Protein AF-A0A6M0RZP3-F1 (afdb_monomer_lite)

Radius of gyration: 12.68 Å; chains: 1; bounding box: 34×19×26 Å

Structure (mmCIF, N/CA/C/O backbone):
data_AF-A0A6M0RZP3-F1
#
_entry.id   AF-A0A6M0RZP3-F1
#
loop_
_atom_site.group_PDB
_atom_site.id
_atom_site.type_symbol
_atom_site.label_atom_id
_atom_site.label_alt_id
_atom_site.label_comp_id
_atom_site.label_asym_id
_atom_site.label_entity_id
_atom_site.label_seq_id
_atom_site.pdbx_PDB_ins_code
_atom_site.Cartn_x
_atom_site.Cartn_y
_atom_site.Cartn_z
_atom_site.occupancy
_atom_site.B_iso_or_equiv
_atom_site.auth_seq_id
_atom_site.auth_comp_id
_atom_site.auth_asym_id
_atom_site.auth_atom_id
_atom_site.pdbx_PDB_model_num
ATOM 1 N N . MET A 1 1 ? -19.703 10.664 -3.011 1.00 41.38 1 MET A N 1
ATOM 2 C CA . MET A 1 1 ? -20.472 10.382 -4.244 1.00 41.38 1 MET A CA 1
ATOM 3 C C . MET A 1 1 ? -19.592 9.516 -5.144 1.00 41.38 1 MET A C 1
ATOM 5 O O . MET A 1 1 ? -18.622 10.024 -5.674 1.00 41.38 1 MET A O 1
ATOM 9 N N . ARG A 1 2 ? -19.900 8.212 -5.223 1.00 47.53 2 ARG A N 1
ATOM 10 C CA . ARG A 1 2 ? -19.396 7.206 -6.185 1.00 47.53 2 ARG A CA 1
ATOM 11 C C . ARG A 1 2 ? -17.866 7.128 -6.375 1.00 47.53 2 ARG A C 1
ATOM 13 O O . ARG A 1 2 ? -17.323 7.812 -7.236 1.00 47.53 2 ARG A O 1
ATOM 20 N N . PHE A 1 3 ? -17.210 6.172 -5.706 1.00 49.69 3 PHE A N 1
ATOM 21 C CA . PHE A 1 3 ? -16.028 5.533 -6.299 1.00 49.69 3 PHE A CA 1
ATOM 22 C C . PHE A 1 3 ? -16.474 4.958 -7.647 1.00 49.69 3 PHE A C 1
ATOM 24 O O . PHE A 1 3 ? -17.184 3.953 -7.710 1.00 49.69 3 PHE A O 1
ATOM 31 N N . LYS A 1 4 ? -16.167 5.664 -8.740 1.00 51.66 4 LYS A N 1
ATOM 32 C CA . LYS A 1 4 ? -16.348 5.127 -10.085 1.00 51.66 4 LYS A CA 1
ATOM 33 C C . LYS A 1 4 ? -15.421 3.926 -10.176 1.00 51.66 4 LYS A C 1
ATOM 35 O O . LYS A 1 4 ? -14.204 4.086 -10.141 1.00 51.66 4 LYS A O 1
ATOM 40 N N . VAL A 1 5 ? -16.024 2.746 -10.279 1.00 55.34 5 VAL A N 1
ATOM 41 C CA . VAL A 1 5 ? -15.399 1.497 -10.717 1.00 55.34 5 VAL A CA 1
ATOM 42 C C . VAL A 1 5 ? -14.585 1.813 -11.979 1.00 55.34 5 VAL A C 1
ATOM 44 O O . VAL A 1 5 ? -15.146 1.913 -13.064 1.00 55.34 5 VAL A O 1
ATOM 47 N N . GLY A 1 6 ? -13.297 2.128 -11.827 1.00 57.72 6 GLY A N 1
ATOM 48 C CA . GLY A 1 6 ? -12.450 2.571 -12.939 1.00 57.72 6 GLY A CA 1
ATOM 49 C C . GLY A 1 6 ? -11.334 3.562 -12.594 1.00 57.72 6 GLY A C 1
ATOM 50 O O . GLY A 1 6 ? -10.281 3.484 -13.218 1.00 57.72 6 GLY A O 1
ATOM 51 N N . SER A 1 7 ? -11.493 4.452 -11.605 1.00 68.38 7 SER A N 1
ATOM 52 C CA . SER A 1 7 ? -10.434 5.414 -11.241 1.00 68.38 7 SER A CA 1
ATOM 53 C C . SER A 1 7 ? -9.772 5.039 -9.916 1.00 68.38 7 SER A C 1
ATOM 55 O O . SER A 1 7 ? -10.268 5.391 -8.848 1.00 68.38 7 SER A O 1
ATOM 57 N N . TRP A 1 8 ? -8.648 4.328 -9.995 1.00 80.69 8 TRP A N 1
ATOM 58 C CA . TRP A 1 8 ? -7.778 4.075 -8.846 1.00 80.69 8 TRP A CA 1
ATOM 59 C C . TRP A 1 8 ? -6.790 5.242 -8.711 1.00 80.69 8 TRP A C 1
ATOM 61 O O . TRP A 1 8 ? -5.960 5.404 -9.610 1.00 80.69 8 TRP A O 1
ATOM 71 N N . PRO A 1 9 ? -6.868 6.071 -7.654 1.00 81.56 9 PRO A N 1
ATOM 72 C CA . PRO A 1 9 ? -5.847 7.079 -7.401 1.00 81.56 9 PRO A CA 1
ATOM 73 C C . PRO A 1 9 ? -4.504 6.406 -7.093 1.00 81.56 9 PRO A C 1
ATOM 75 O O . PRO A 1 9 ? -4.453 5.304 -6.541 1.00 81.56 9 PRO A O 1
ATOM 78 N N . TYR A 1 10 ? -3.409 7.061 -7.475 1.00 82.62 10 TYR A N 1
ATOM 79 C CA . TYR A 1 10 ? -2.070 6.57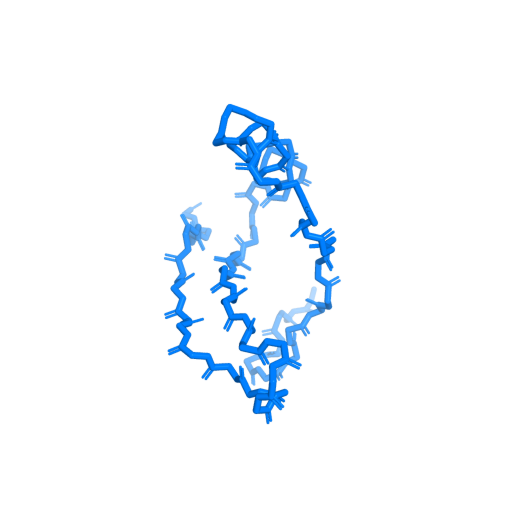5 -7.157 1.00 82.62 10 TYR A CA 1
ATOM 80 C C . TYR A 1 10 ? -1.795 6.758 -5.663 1.00 82.62 10 TYR A C 1
ATOM 82 O O . TYR A 1 10 ? -1.947 7.856 -5.132 1.00 82.62 10 TYR A O 1
ATOM 90 N N . GLY A 1 11 ? -1.390 5.674 -5.003 1.00 83.44 11 GLY A N 1
ATOM 91 C CA . GLY A 1 11 ? -0.848 5.710 -3.648 1.00 83.44 11 GLY A CA 1
ATOM 92 C C . GLY A 1 11 ? 0.653 6.035 -3.627 1.00 83.44 11 GLY A C 1
ATOM 93 O O . GLY A 1 11 ? 1.262 6.249 -4.682 1.00 83.44 11 GLY A O 1
ATOM 94 N N . PRO A 1 12 ? 1.272 6.054 -2.435 1.00 86.38 12 PRO A N 1
ATOM 95 C CA . PRO A 1 12 ? 2.711 6.237 -2.295 1.00 86.38 12 PRO A CA 1
ATOM 96 C C . PRO A 1 12 ? 3.481 5.081 -2.946 1.00 86.38 12 PRO A C 1
ATOM 98 O O . PRO A 1 12 ? 3.081 3.919 -2.868 1.00 86.38 12 PRO A O 1
ATOM 101 N N . THR A 1 13 ? 4.613 5.397 -3.578 1.00 88.12 13 THR A N 1
ATOM 102 C CA . THR A 1 13 ? 5.549 4.372 -4.058 1.00 88.12 13 THR A CA 1
ATOM 103 C C . THR A 1 13 ? 6.466 3.967 -2.915 1.00 88.12 13 THR A C 1
ATOM 105 O O . THR A 1 13 ? 7.209 4.797 -2.394 1.00 88.12 13 THR A O 1
ATOM 108 N N . ILE A 1 14 ? 6.435 2.690 -2.545 1.00 88.75 14 ILE A N 1
ATOM 109 C CA . ILE A 1 14 ? 7.309 2.140 -1.511 1.00 88.75 14 ILE A CA 1
ATOM 110 C C . ILE A 1 14 ? 8.610 1.694 -2.179 1.00 88.75 14 ILE A C 1
ATOM 112 O O . ILE A 1 14 ? 8.622 0.745 -2.956 1.00 88.75 14 ILE A O 1
ATOM 116 N N . THR A 1 15 ? 9.707 2.397 -1.898 1.00 85.88 15 THR A N 1
ATOM 117 C CA . THR A 1 15 ? 11.041 2.104 -2.457 1.00 85.88 15 THR A CA 1
ATOM 118 C C . THR A 1 15 ? 11.952 1.351 -1.489 1.00 85.88 15 THR A C 1
ATOM 120 O O . THR A 1 15 ? 13.076 1.006 -1.850 1.00 85.88 15 THR A O 1
ATOM 123 N N . SER A 1 16 ? 11.498 1.106 -0.256 1.00 86.06 16 SER A N 1
ATOM 124 C CA . SER A 1 16 ? 12.305 0.410 0.745 1.00 86.06 16 SER A CA 1
ATOM 125 C C . SER A 1 16 ? 12.451 -1.072 0.414 1.00 86.06 16 SER A C 1
ATOM 127 O O . SER A 1 16 ? 11.494 -1.735 0.025 1.00 86.06 16 SER A O 1
ATOM 129 N N . THR A 1 17 ? 13.657 -1.594 0.622 1.00 85.69 17 THR A N 1
ATOM 130 C CA . THR A 1 17 ? 13.978 -3.024 0.550 1.00 85.69 17 THR A CA 1
ATOM 131 C C . THR A 1 17 ? 13.875 -3.719 1.910 1.00 85.69 17 THR A C 1
ATOM 133 O O . THR A 1 17 ? 14.014 -4.937 1.984 1.00 85.69 17 THR A O 1
ATOM 136 N N . HIS A 1 18 ? 13.634 -2.964 2.990 1.00 92.19 18 HIS A N 1
ATOM 137 C CA . HIS A 1 18 ? 13.489 -3.503 4.339 1.00 92.19 18 HIS A CA 1
ATOM 138 C C . HIS A 1 18 ? 12.024 -3.833 4.616 1.00 92.19 18 HIS A C 1
ATOM 140 O O . HIS A 1 18 ? 11.186 -2.935 4.706 1.00 92.19 18 HIS A O 1
ATOM 146 N N . GLU A 1 19 ? 11.732 -5.115 4.822 1.00 89.25 19 GLU A N 1
ATOM 147 C CA . GLU A 1 19 ? 10.376 -5.636 5.025 1.00 89.25 19 GLU A CA 1
ATOM 148 C C . GLU A 1 19 ? 9.596 -4.884 6.117 1.00 89.25 19 GLU A C 1
ATOM 150 O O . GLU A 1 19 ? 8.471 -4.447 5.881 1.00 89.25 19 GLU A O 1
ATOM 155 N N . ALA A 1 20 ? 10.214 -4.630 7.275 1.00 92.31 20 ALA A N 1
ATOM 156 C CA . ALA A 1 20 ? 9.570 -3.910 8.377 1.00 92.31 20 ALA A CA 1
ATOM 157 C C . ALA A 1 20 ? 9.129 -2.484 7.991 1.00 92.31 20 ALA A C 1
ATOM 159 O O . ALA A 1 20 ? 8.055 -2.020 8.381 1.00 92.31 20 ALA A O 1
ATOM 160 N N . GLN A 1 21 ? 9.942 -1.785 7.195 1.00 91.31 21 GLN A N 1
ATOM 161 C CA . GLN A 1 21 ? 9.633 -0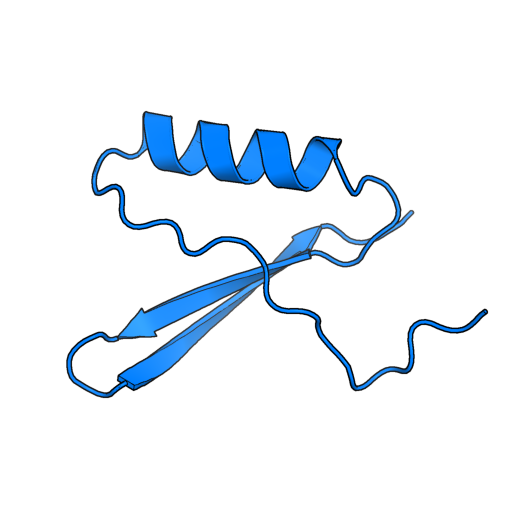.429 6.750 1.00 91.31 21 GLN A CA 1
ATOM 162 C C . GLN A 1 21 ? 8.529 -0.430 5.686 1.00 91.31 21 GLN A C 1
ATOM 164 O O . GLN A 1 21 ? 7.678 0.458 5.693 1.00 91.31 21 GLN A O 1
ATOM 169 N N . VAL A 1 22 ? 8.523 -1.434 4.801 1.00 90.19 22 VAL A N 1
ATOM 170 C CA . VAL A 1 22 ? 7.447 -1.652 3.823 1.00 90.19 22 VAL A CA 1
ATOM 171 C C . VAL A 1 22 ? 6.122 -1.879 4.547 1.00 90.19 22 VAL A C 1
ATOM 173 O O . VAL A 1 22 ? 5.158 -1.170 4.268 1.00 90.19 22 VAL A O 1
ATOM 176 N N . LEU A 1 23 ? 6.088 -2.803 5.512 1.00 90.88 23 LEU A N 1
ATOM 177 C CA . LEU A 1 23 ? 4.907 -3.089 6.332 1.00 90.88 23 LEU A CA 1
ATOM 178 C C . LEU A 1 23 ? 4.383 -1.833 7.024 1.00 90.88 23 LEU A C 1
ATOM 180 O O . LEU A 1 23 ? 3.213 -1.500 6.865 1.00 90.88 23 LEU A O 1
ATOM 184 N N . THR A 1 24 ? 5.265 -1.083 7.686 1.00 92.88 24 THR A N 1
ATOM 185 C CA . THR A 1 24 ? 4.886 0.149 8.394 1.00 92.88 24 THR A CA 1
ATOM 186 C C . THR A 1 24 ? 4.239 1.171 7.452 1.00 92.88 24 THR A C 1
ATOM 188 O O . THR A 1 24 ? 3.217 1.766 7.786 1.00 92.88 24 THR A O 1
ATOM 191 N N . GLN A 1 25 ? 4.801 1.373 6.254 1.00 91.12 25 GLN A N 1
ATOM 192 C CA . GLN A 1 25 ? 4.244 2.311 5.271 1.00 91.12 25 GLN A CA 1
ATOM 193 C C . GLN A 1 25 ? 2.888 1.853 4.731 1.00 91.12 25 GLN A C 1
ATOM 195 O O . GLN A 1 25 ? 1.984 2.674 4.571 1.00 91.12 25 GLN A O 1
ATOM 200 N N . VAL A 1 26 ? 2.737 0.552 4.459 1.00 90.31 26 VAL A N 1
ATOM 201 C CA . VAL A 1 26 ? 1.452 -0.018 4.039 1.00 90.31 26 VAL A CA 1
ATOM 202 C C . VAL A 1 26 ? 0.416 0.189 5.139 1.00 90.31 26 VAL A C 1
ATOM 204 O O . VAL A 1 26 ? -0.638 0.751 4.865 1.00 90.31 26 VAL A O 1
ATOM 207 N N . GLU A 1 27 ? 0.718 -0.187 6.380 1.00 91.06 27 GLU A N 1
ATOM 208 C CA . GLU A 1 27 ? -0.188 -0.038 7.524 1.00 91.06 27 GLU A CA 1
ATOM 209 C C . GLU A 1 27 ? -0.627 1.414 7.730 1.00 91.06 27 GLU A C 1
ATOM 211 O O . GLU A 1 27 ? -1.822 1.685 7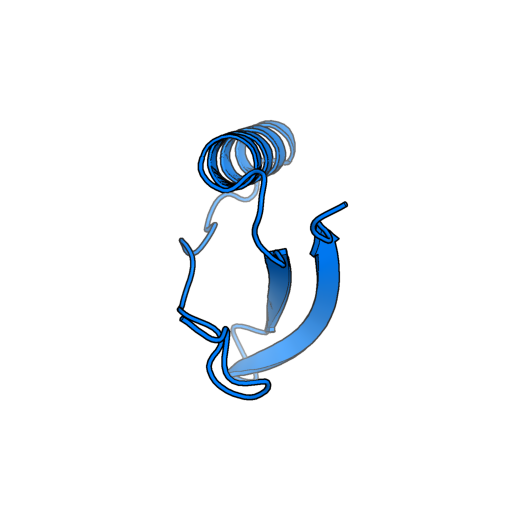.841 1.00 91.06 27 GLU A O 1
ATOM 216 N N . GLN A 1 28 ? 0.311 2.364 7.702 1.00 91.81 28 GLN A N 1
ATOM 217 C CA . GLN A 1 28 ? -0.000 3.793 7.807 1.00 91.81 28 GLN A CA 1
ATOM 218 C C . GLN A 1 28 ? -0.945 4.264 6.694 1.00 91.81 28 GLN A C 1
ATOM 220 O O . GLN A 1 28 ? -1.871 5.044 6.943 1.00 91.81 28 GLN A O 1
ATOM 225 N N . PHE A 1 29 ? -0.740 3.775 5.469 1.00 90.19 29 PHE A N 1
ATOM 226 C CA . PHE A 1 29 ? -1.607 4.100 4.344 1.00 90.19 29 PHE A CA 1
ATOM 227 C C . PHE A 1 29 ? -3.014 3.515 4.519 1.00 90.19 29 PHE A C 1
ATOM 229 O O . PHE A 1 29 ? -3.991 4.226 4.286 1.00 90.19 29 PHE A O 1
ATOM 236 N N . LEU A 1 30 ? -3.125 2.265 4.976 1.00 89.81 30 LEU A N 1
ATOM 237 C CA . LEU A 1 30 ? -4.404 1.601 5.246 1.00 89.81 30 LEU A CA 1
ATOM 238 C C . LEU A 1 30 ? -5.196 2.314 6.351 1.00 89.81 30 LEU A C 1
ATOM 240 O O . LEU A 1 30 ? -6.368 2.633 6.161 1.00 89.81 30 LEU A O 1
ATOM 244 N N . VAL A 1 31 ? -4.538 2.648 7.466 1.00 90.31 31 VAL A N 1
ATOM 245 C CA . VAL A 1 31 ? -5.145 3.378 8.595 1.00 90.31 31 VAL A CA 1
ATOM 246 C C . VAL A 1 31 ? -5.669 4.751 8.171 1.00 90.31 31 VAL A C 1
ATOM 248 O O . VAL A 1 31 ? -6.690 5.203 8.683 1.00 90.31 31 VAL A O 1
ATOM 251 N N . SER A 1 32 ? -5.006 5.404 7.216 1.00 89.00 32 SER A N 1
ATOM 252 C CA . SER A 1 32 ? -5.447 6.701 6.684 1.00 89.00 32 SER A CA 1
ATOM 253 C C . SER A 1 32 ? -6.658 6.593 5.745 1.00 89.00 32 SER A C 1
ATOM 255 O O . SER A 1 32 ? -7.304 7.602 5.474 1.00 89.00 32 SER A O 1
ATOM 257 N N . HIS A 1 33 ? -6.979 5.388 5.259 1.00 87.69 33 HIS A N 1
ATOM 258 C CA . HIS A 1 33 ? -8.035 5.140 4.272 1.00 87.69 33 HIS A CA 1
ATOM 259 C C . HIS A 1 33 ? -8.955 3.973 4.673 1.00 87.69 33 HIS A C 1
ATOM 261 O O . HIS A 1 33 ? -9.170 3.069 3.870 1.00 87.69 33 HIS A O 1
ATOM 267 N N . PRO A 1 34 ? -9.538 3.945 5.883 1.00 83.00 34 PRO A N 1
ATOM 268 C CA . PRO A 1 34 ? -10.210 2.756 6.425 1.00 83.00 34 PRO A CA 1
ATOM 269 C C . PRO A 1 34 ? -11.466 2.326 5.643 1.00 83.00 34 PRO A C 1
ATOM 271 O O . PRO A 1 34 ? -11.876 1.172 5.716 1.00 83.00 34 PRO A O 1
ATOM 274 N N . GLY A 1 35 ? -12.078 3.245 4.890 1.00 84.88 35 GLY A N 1
ATOM 275 C CA . GLY A 1 35 ? -13.285 3.014 4.088 1.00 84.88 35 GLY A CA 1
ATOM 276 C C . GLY A 1 35 ? -13.030 2.856 2.588 1.00 84.88 35 GLY A C 1
ATOM 277 O O . GLY A 1 35 ? -13.984 2.885 1.809 1.00 84.88 35 GLY A O 1
ATOM 278 N N . ASP A 1 36 ? -11.772 2.698 2.174 1.00 87.19 36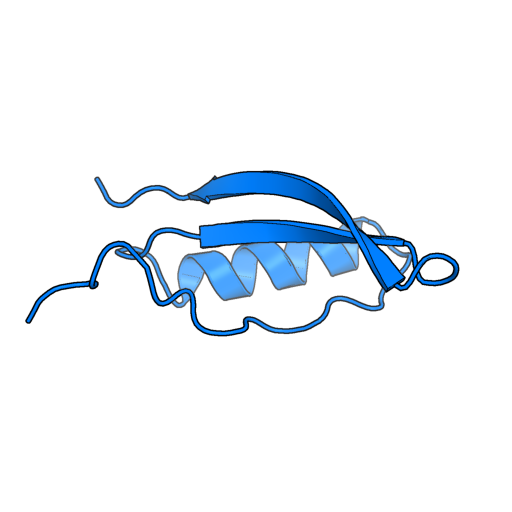 ASP A N 1
ATOM 279 C CA . ASP A 1 36 ? -11.415 2.643 0.759 1.00 87.19 36 ASP A CA 1
ATOM 280 C C . ASP A 1 36 ? -10.935 1.253 0.341 1.00 87.19 36 ASP A C 1
ATOM 282 O O . ASP A 1 36 ? -10.397 0.462 1.123 1.00 87.19 36 ASP A O 1
ATOM 286 N N . TYR A 1 37 ? -11.112 0.956 -0.945 1.00 88.56 37 TYR A N 1
ATOM 287 C CA . TYR A 1 37 ? -10.454 -0.183 -1.568 1.00 88.56 37 TYR A CA 1
ATOM 288 C C . TYR A 1 37 ? -8.977 0.150 -1.757 1.00 88.56 37 TYR A C 1
ATOM 290 O O . TYR A 1 37 ? -8.641 1.070 -2.504 1.00 88.56 37 TYR A O 1
ATOM 298 N N . VAL A 1 38 ? -8.092 -0.639 -1.148 1.00 89.44 38 VAL A N 1
ATOM 299 C CA . VAL A 1 38 ? -6.644 -0.476 -1.315 1.00 89.44 38 VAL A CA 1
ATOM 300 C C . VAL A 1 38 ? -6.068 -1.673 -2.051 1.00 89.44 38 VAL A C 1
ATOM 302 O O . VAL A 1 38 ? -6.325 -2.833 -1.716 1.00 89.44 38 VAL A O 1
ATOM 305 N N . ARG A 1 39 ? -5.266 -1.375 -3.073 1.00 90.44 39 ARG A N 1
ATOM 306 C CA . ARG A 1 39 ? -4.644 -2.354 -3.956 1.00 90.44 39 ARG A CA 1
ATOM 307 C C . ARG A 1 39 ? -3.140 -2.145 -3.992 1.00 90.44 39 ARG A C 1
ATOM 309 O O . ARG A 1 39 ? -2.673 -1.073 -4.366 1.00 90.44 39 ARG A O 1
ATOM 316 N N . LEU A 1 40 ? -2.407 -3.188 -3.630 1.00 90.19 40 LEU A N 1
ATOM 317 C CA . LEU A 1 40 ? -0.961 -3.241 -3.737 1.00 90.19 40 LEU A CA 1
ATOM 318 C C . LEU A 1 40 ? -0.574 -3.640 -5.163 1.00 90.19 40 LEU A C 1
ATOM 320 O O . LEU A 1 40 ? -1.150 -4.573 -5.731 1.00 90.19 40 LEU A O 1
ATOM 324 N N . LEU A 1 41 ? 0.390 -2.916 -5.728 1.00 89.25 41 LEU A N 1
ATOM 325 C CA . LEU A 1 41 ? 0.933 -3.149 -7.060 1.00 89.25 41 LEU A CA 1
ATOM 326 C C . LEU A 1 41 ? 2.442 -3.364 -6.954 1.00 89.25 41 LEU A C 1
ATOM 328 O O . LEU A 1 41 ? 3.145 -2.487 -6.456 1.00 89.25 41 LEU A O 1
ATOM 332 N N . SER A 1 42 ? 2.931 -4.488 -7.470 1.00 87.62 42 SER A N 1
ATOM 333 C CA . SER A 1 42 ? 4.360 -4.701 -7.702 1.00 87.62 42 SER A CA 1
ATOM 334 C C . SER A 1 42 ? 4.686 -4.320 -9.140 1.00 87.62 42 SER A C 1
ATOM 336 O O . SER A 1 42 ? 4.037 -4.797 -10.075 1.00 87.62 42 SER A O 1
ATOM 338 N N . ILE A 1 43 ? 5.675 -3.447 -9.317 1.00 87.75 43 ILE A N 1
ATOM 339 C CA . ILE A 1 43 ? 6.149 -3.003 -10.628 1.00 87.75 43 ILE A CA 1
ATOM 340 C C . ILE A 1 43 ? 7.524 -3.614 -10.861 1.00 87.75 43 ILE A C 1
ATOM 342 O O . ILE A 1 43 ? 8.427 -3.383 -10.060 1.00 87.75 43 ILE A O 1
ATOM 346 N N . ASP A 1 44 ? 7.697 -4.334 -11.969 1.00 85.75 44 ASP A N 1
ATOM 347 C CA . ASP A 1 44 ? 9.029 -4.717 -12.429 1.00 85.75 44 ASP A CA 1
ATOM 348 C C . ASP A 1 44 ? 9.742 -3.448 -12.937 1.00 85.75 44 ASP A C 1
ATOM 350 O O . ASP A 1 44 ? 9.305 -2.857 -13.934 1.00 85.75 44 ASP A O 1
ATOM 354 N N . PRO A 1 45 ? 10.834 -2.996 -12.292 1.00 80.19 45 PRO A N 1
ATOM 355 C CA . PRO A 1 45 ? 11.547 -1.793 -12.710 1.00 80.19 45 PRO A CA 1
ATOM 356 C C . PRO A 1 45 ? 12.218 -1.934 -14.087 1.00 80.19 45 PRO A C 1
ATOM 358 O O . PRO A 1 45 ? 12.479 -0.917 -14.732 1.00 80.19 45 PRO A O 1
ATOM 361 N N . ARG A 1 46 ? 12.490 -3.163 -14.557 1.00 84.94 46 ARG A N 1
ATOM 362 C CA . ARG A 1 46 ? 13.093 -3.436 -15.872 1.00 84.94 46 ARG A CA 1
ATOM 363 C C . ARG A 1 46 ? 12.046 -3.416 -16.977 1.00 84.94 46 ARG A C 1
ATOM 365 O O . ARG A 1 46 ? 12.214 -2.682 -17.948 1.00 84.94 46 ARG A O 1
ATOM 372 N N . ALA A 1 47 ? 10.969 -4.185 -16.823 1.00 88.19 47 ALA A N 1
ATOM 373 C CA . ALA A 1 47 ? 9.894 -4.243 -17.814 1.00 88.19 47 ALA A CA 1
ATOM 374 C C . ALA A 1 47 ? 8.941 -3.034 -17.749 1.00 88.19 47 ALA A C 1
ATOM 376 O O . ALA A 1 47 ? 8.193 -2.798 -18.696 1.00 88.19 47 ALA A O 1
ATOM 377 N N . LYS A 1 48 ? 8.965 -2.258 -16.651 1.00 82.50 48 LYS A N 1
ATOM 378 C CA . LYS A 1 48 ? 8.022 -1.162 -16.342 1.00 82.50 48 LYS A CA 1
ATOM 379 C C . LYS A 1 48 ? 6.559 -1.611 -16.399 1.00 82.50 48 LYS A C 1
ATOM 381 O O . LYS A 1 48 ? 5.677 -0.864 -16.822 1.00 82.50 48 LYS A O 1
ATOM 386 N N . GLN A 1 49 ? 6.309 -2.845 -15.977 1.00 87.25 49 GLN A N 1
ATOM 387 C CA . GLN A 1 49 ? 5.001 -3.490 -16.018 1.00 87.25 49 GLN A CA 1
ATOM 388 C C . GLN A 1 49 ? 4.565 -3.908 -14.616 1.00 87.25 49 GLN A C 1
ATOM 390 O O . GLN A 1 49 ? 5.387 -4.091 -13.720 1.00 87.25 49 GLN A O 1
ATOM 395 N N . ARG A 1 50 ? 3.250 -4.033 -14.428 1.00 87.62 50 ARG A N 1
ATOM 396 C CA . ARG A 1 50 ? 2.661 -4.553 -13.191 1.00 87.62 50 ARG A CA 1
ATOM 397 C C . ARG A 1 50 ? 2.828 -6.065 -13.191 1.00 87.62 50 ARG A C 1
ATOM 399 O O . ARG A 1 50 ? 2.203 -6.737 -14.003 1.00 87.62 50 ARG A O 1
ATOM 406 N N . GLU A 1 51 ? 3.671 -6.568 -12.304 1.00 88.50 51 GLU A N 1
ATOM 407 C CA . GLU A 1 51 ? 3.895 -8.004 -12.145 1.00 88.50 51 GLU A CA 1
ATOM 408 C C . GLU A 1 51 ? 2.825 -8.620 -11.240 1.00 88.50 51 GLU A C 1
ATOM 410 O O . GLU A 1 51 ? 2.263 -9.668 -11.549 1.00 88.50 51 GLU A O 1
ATOM 415 N N . LEU A 1 52 ? 2.498 -7.934 -10.141 1.00 87.94 52 LEU A N 1
ATOM 416 C CA . LEU A 1 52 ? 1.521 -8.404 -9.168 1.00 87.94 52 LEU A CA 1
ATOM 417 C C . LEU A 1 52 ? 0.537 -7.301 -8.813 1.00 87.94 52 LEU A C 1
ATOM 419 O O . LEU A 1 52 ? 0.902 -6.147 -8.597 1.00 87.94 52 LEU A O 1
ATOM 423 N N . GLU A 1 53 ? -0.726 -7.688 -8.714 1.00 89.81 53 GLU A N 1
ATOM 424 C CA . GLU A 1 53 ? -1.812 -6.833 -8.274 1.00 89.81 53 GLU A CA 1
ATOM 425 C C . GLU A 1 53 ? -2.631 -7.584 -7.222 1.00 89.81 53 GLU A C 1
ATOM 427 O O . GLU A 1 53 ? -3.159 -8.665 -7.485 1.00 89.81 53 GLU A O 1
ATOM 432 N N . LYS A 1 54 ? -2.734 -7.025 -6.012 1.00 90.50 54 LYS A N 1
ATOM 433 C CA . LYS A 1 54 ? -3.479 -7.648 -4.911 1.00 90.50 54 LYS A CA 1
ATOM 434 C C . LYS A 1 54 ? -4.273 -6.613 -4.135 1.00 90.50 54 LYS A C 1
ATOM 436 O O . LYS A 1 54 ? -3.723 -5.636 -3.638 1.00 90.50 54 LYS A O 1
ATOM 441 N N . ILE A 1 55 ? -5.576 -6.843 -3.994 1.00 89.50 55 ILE A N 1
ATOM 442 C CA . ILE A 1 55 ? -6.421 -6.035 -3.110 1.00 89.50 55 ILE A CA 1
ATOM 443 C C . ILE A 1 55 ? -6.116 -6.450 -1.672 1.00 89.50 55 ILE A C 1
ATOM 445 O O . ILE A 1 55 ? -6.337 -7.601 -1.298 1.00 89.50 55 ILE A O 1
ATOM 449 N N . VAL A 1 56 ? -5.582 -5.513 -0.894 1.00 90.06 56 VAL A N 1
ATOM 450 C CA . VAL A 1 56 ? -5.179 -5.723 0.504 1.00 90.06 56 VAL A CA 1
ATOM 451 C C . VAL A 1 56 ? -6.218 -5.191 1.487 1.00 90.06 56 VAL A C 1
ATOM 453 O O . VAL A 1 56 ? -6.267 -5.658 2.617 1.00 90.06 56 VAL A O 1
ATOM 456 N N . GLN A 1 57 ? -7.095 -4.285 1.045 1.00 87.31 57 GLN A N 1
ATOM 457 C CA . GLN A 1 57 ? -8.200 -3.773 1.848 1.00 87.31 57 GLN A CA 1
ATOM 458 C C . GLN A 1 57 ? -9.461 -3.628 1.005 1.00 87.31 57 GLN A C 1
ATOM 460 O O . GLN A 1 57 ? -9.414 -3.205 -0.154 1.00 87.31 57 GLN A O 1
ATOM 465 N N . LYS A 1 58 ? -10.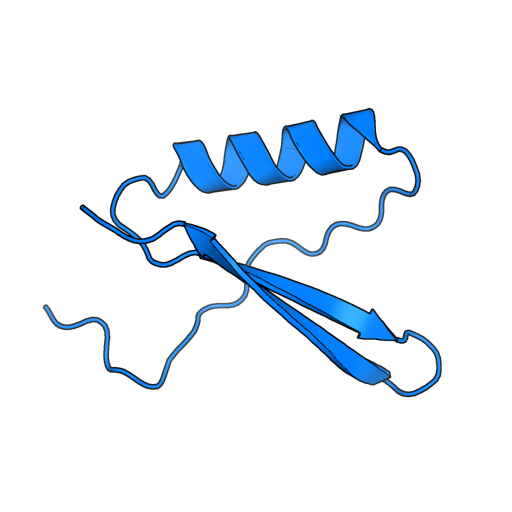593 -3.973 1.611 1.00 86.94 58 LYS A N 1
ATOM 466 C CA . LYS A 1 58 ? -11.929 -3.742 1.074 1.00 86.94 58 LYS A CA 1
ATOM 467 C C . LYS A 1 58 ? -12.722 -2.996 2.149 1.00 86.94 58 LYS A C 1
ATOM 469 O O . LYS A 1 58 ? -12.622 -3.404 3.305 1.00 86.94 58 LYS A O 1
ATOM 474 N N . PRO A 1 59 ? -13.489 -1.956 1.801 1.00 82.44 59 PRO A N 1
ATOM 475 C CA . PRO A 1 59 ? -14.434 -1.372 2.734 1.00 82.44 59 PRO A CA 1
ATOM 476 C C . PRO A 1 59 ? -15.473 -2.412 3.139 1.00 82.44 59 PRO A C 1
ATOM 478 O O . PRO A 1 59 ? -15.988 -3.139 2.283 1.00 82.44 59 PRO A O 1
ATOM 481 N N . GLY A 1 60 ? -15.738 -2.472 4.440 1.00 65.94 60 GLY A N 1
ATOM 482 C CA . GLY A 1 60 ? -16.798 -3.255 5.066 1.00 65.94 60 GLY A CA 1
ATOM 483 C C . GLY A 1 60 ? -17.768 -2.341 5.789 1.00 65.94 60 GLY A C 1
ATOM 484 O O . GLY A 1 60 ? -17.303 -1.299 6.303 1.00 65.94 60 GLY A O 1
#

pLDDT: mean 83.42, std 12.04, range [41.38, 92.88]

Secondary structure (DSSP, 8-state):
----TT------------HHHHHHHHHHHHHH-TTS-EEEEEEETTTTEEEEEEEEE---

Organism: NCBI:txid2304604

InterPro domains:
  IPR000894 Ribulose bisphosphate carboxylase small subunit, domain [PF00101] (7-59)
  IPR000894 Ribulose bisphosphate carboxylase small subunit, domain [SM00961] (2-59)
  IPR036385 Ribulose bisphosphate carboxylase, small subunit superfamily [G3DSA:3.30.190.10] (3-60)
  IPR036385 Ribulose bisphosphate carboxylase, small subunit superfamily [SSF55239] (2-59)
  IPR052265 Gamma-class Carbonic Anhydrase [PTHR43360] (2-59)

Foldseek 3Di:
DDPDPPDDDDDDDDPDPDPVVVVVRVVVVCVVCVQDFDKDFDADPVVRDTPDIDGPDHGD

Sequence (60 aa):
MRFKVGSWPYGPTITSTHEAQVLTQVEQFLVS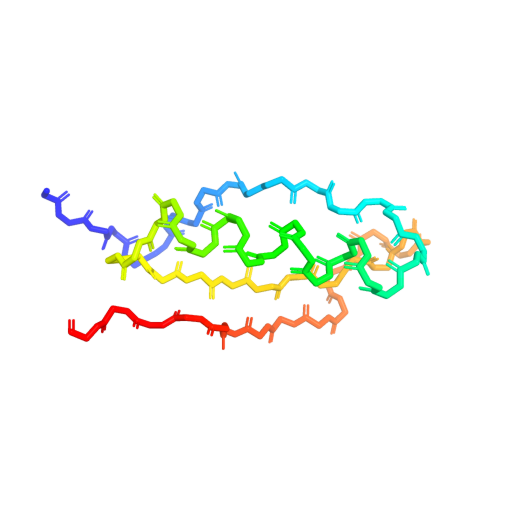HPGDYVRLLSIDPRAKQRELEKIVQKPG